Protein AF-A0A382S249-F1 (afdb_monomer)

Radius of gyration: 12.65 Å; Cα contacts (8 Å, |Δi|>4): 158; chains: 1; bounding box: 30×23×33 Å

Solvent-accessible surface area (backbone atoms only — not comparable to full-atom values): 5001 Å² total; per-residue (Å²): 88,60,54,53,61,48,36,77,55,25,33,52,56,48,82,81,20,40,36,50,74,44,94,43,48,29,36,41,41,40,23,73,89,81,71,43,74,50,75,46,86,48,62,36,33,61,97,40,68,65,59,34,60,42,60,48,57,43,50,43,17,50,54,44,33,48,52,40,46,74,74,71,50,77,70,63,32,87,69,38,38,79,72,57,89,38,74,71,133

Structure (mmCIF, N/CA/C/O backbone):
data_AF-A0A382S249-F1
#
_entry.id   AF-A0A382S249-F1
#
loop_
_atom_site.group_PDB
_atom_site.id
_atom_site.type_symbol
_atom_site.label_atom_id
_atom_site.label_alt_id
_atom_site.label_comp_id
_atom_site.label_asym_id
_atom_site.label_entity_id
_atom_site.label_seq_id
_atom_site.pdbx_PDB_ins_code
_atom_site.Cartn_x
_atom_site.Cartn_y
_atom_site.Cartn_z
_atom_site.occupancy
_atom_site.B_iso_or_equiv
_atom_site.auth_seq_id
_atom_site.auth_comp_id
_atom_site.auth_asym_id
_atom_site.auth_atom_id
_atom_site.pdbx_PDB_model_num
ATOM 1 N N . ASP A 1 1 ? 7.148 -3.929 5.770 1.00 78.12 1 ASP A N 1
ATOM 2 C CA . ASP A 1 1 ? 6.773 -2.510 5.647 1.00 78.12 1 ASP A CA 1
ATOM 3 C C . ASP A 1 1 ? 5.679 -2.200 6.644 1.00 78.12 1 ASP A C 1
ATOM 5 O O . ASP A 1 1 ? 4.763 -3.000 6.802 1.00 78.12 1 ASP A O 1
ATOM 9 N N . SER A 1 2 ? 5.801 -1.056 7.303 1.00 84.38 2 SER A N 1
ATOM 10 C CA . SER A 1 2 ? 4.776 -0.476 8.173 1.00 84.38 2 SER A CA 1
ATOM 11 C C . SER A 1 2 ? 4.466 0.925 7.646 1.00 84.38 2 SER A C 1
ATOM 13 O O . SER A 1 2 ? 5.368 1.559 7.081 1.00 84.38 2 SER A O 1
ATOM 15 N N . PRO A 1 3 ? 3.220 1.403 7.763 1.00 85.19 3 PRO A N 1
ATOM 16 C CA . PRO A 1 3 ? 2.876 2.755 7.373 1.00 85.19 3 PRO A CA 1
ATOM 17 C C . PRO A 1 3 ? 3.564 3.719 8.345 1.00 85.19 3 PRO A C 1
ATOM 19 O O . PRO A 1 3 ? 3.447 3.587 9.558 1.00 85.19 3 PRO A O 1
ATOM 22 N N . LEU A 1 4 ? 4.351 4.648 7.805 1.00 85.81 4 LEU A N 1
ATOM 23 C CA . LEU A 1 4 ? 4.920 5.765 8.563 1.00 85.81 4 LEU A CA 1
ATOM 24 C C . LEU A 1 4 ? 4.336 7.058 7.988 1.00 85.81 4 LEU A C 1
ATOM 26 O O . LEU A 1 4 ? 3.144 7.127 7.750 1.00 85.81 4 LEU A O 1
ATOM 30 N N . VAL A 1 5 ? 5.152 8.071 7.693 1.00 87.81 5 VAL A N 1
ATOM 31 C CA . VAL A 1 5 ? 4.685 9.292 7.002 1.00 87.81 5 VAL A CA 1
ATOM 32 C C . VAL A 1 5 ? 4.247 8.999 5.556 1.00 87.81 5 VAL A C 1
ATOM 34 O O . VAL A 1 5 ? 3.401 9.685 4.986 1.00 87.81 5 VAL A O 1
ATOM 37 N N . GLU A 1 6 ? 4.836 7.972 4.947 1.00 89.31 6 GLU A N 1
ATOM 38 C CA . GLU A 1 6 ? 4.579 7.525 3.581 1.00 89.31 6 GLU A CA 1
ATOM 39 C C . GLU A 1 6 ? 4.412 6.002 3.564 1.00 89.31 6 GLU A C 1
ATOM 41 O O . GLU A 1 6 ? 5.164 5.287 4.231 1.00 89.31 6 GLU A O 1
ATOM 46 N N . ALA A 1 7 ? 3.480 5.494 2.753 1.00 93.00 7 ALA A N 1
ATOM 47 C CA . ALA A 1 7 ? 3.264 4.061 2.581 1.00 93.00 7 ALA A CA 1
ATOM 48 C C . ALA A 1 7 ? 2.988 3.695 1.117 1.00 93.00 7 ALA A C 1
ATOM 50 O O . ALA A 1 7 ? 2.317 4.406 0.370 1.00 93.00 7 ALA A O 1
ATOM 51 N N . SER A 1 8 ? 3.506 2.543 0.687 1.00 93.81 8 SER A N 1
ATOM 52 C CA . SER A 1 8 ? 3.368 2.081 -0.699 1.00 93.81 8 SER A CA 1
ATOM 53 C C . SER A 1 8 ? 1.939 1.656 -1.071 1.00 93.81 8 SER A C 1
ATOM 55 O O . SER A 1 8 ? 1.650 1.571 -2.268 1.00 93.81 8 SER A O 1
ATOM 57 N N . GLY A 1 9 ? 1.088 1.411 -0.067 1.00 94.81 9 GLY A N 1
ATOM 58 C CA . GLY A 1 9 ? -0.336 1.075 -0.174 1.00 94.81 9 GLY A CA 1
ATOM 59 C C . GLY A 1 9 ? -1.273 2.288 -0.145 1.00 94.81 9 GLY A C 1
ATOM 60 O O . GLY A 1 9 ? -2.480 2.117 -0.071 1.00 94.81 9 GLY A O 1
ATOM 61 N N . GLY A 1 10 ? -0.747 3.513 -0.231 1.00 95.31 10 GLY A N 1
ATOM 62 C CA . GLY A 1 10 ? -1.572 4.722 -0.280 1.00 95.31 10 GLY A CA 1
ATOM 63 C C . GLY A 1 10 ? -1.909 5.285 1.099 1.00 95.31 10 GLY A C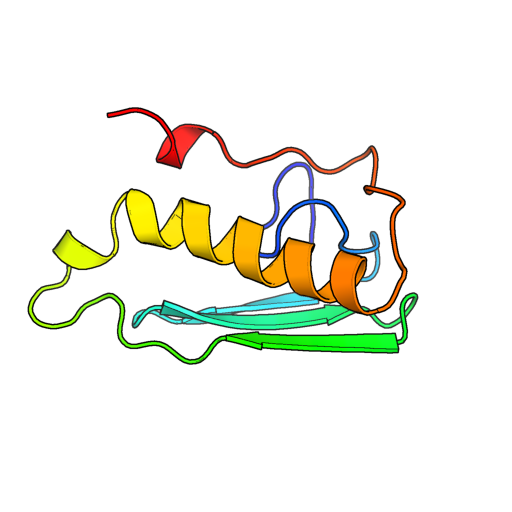 1
ATOM 64 O O . GLY A 1 10 ? -1.161 5.085 2.053 1.00 95.31 10 GLY A O 1
ATOM 65 N N . VAL A 1 11 ? -3.001 6.049 1.173 1.00 97.06 11 VAL A N 1
ATOM 66 C CA . VAL A 1 11 ? -3.304 6.955 2.302 1.00 97.06 11 VAL A CA 1
ATOM 67 C C . VAL A 1 11 ? -4.482 6.509 3.171 1.00 97.06 11 VAL A C 1
ATOM 69 O O . VAL A 1 11 ? -4.885 7.241 4.063 1.00 97.06 11 VAL A O 1
ATOM 72 N N . PHE A 1 12 ? -5.043 5.326 2.925 1.00 97.50 12 PHE A N 1
ATOM 73 C CA . PHE A 1 12 ? -6.191 4.793 3.676 1.00 97.50 12 PHE A CA 1
ATOM 74 C C . PHE A 1 12 ? -5.813 3.707 4.693 1.00 97.50 12 PHE A C 1
ATOM 76 O O . PHE A 1 12 ? -6.649 3.306 5.495 1.00 97.50 12 PHE A O 1
ATOM 83 N N . LEU A 1 13 ? -4.557 3.245 4.676 1.00 97.50 13 LEU A N 1
ATOM 84 C CA . LEU A 1 13 ? -4.047 2.276 5.645 1.00 97.50 13 LEU A CA 1
ATOM 85 C C . LEU A 1 13 ? -4.200 2.823 7.070 1.00 97.50 13 LEU A C 1
ATOM 87 O O . LEU A 1 13 ? -3.818 3.966 7.340 1.00 97.50 13 LEU A O 1
ATOM 91 N N . SER A 1 14 ? -4.693 1.994 7.986 1.00 97.12 14 SER A N 1
ATOM 92 C CA . SER A 1 14 ? -4.611 2.272 9.424 1.00 97.12 14 SER A CA 1
ATOM 93 C C . SER A 1 14 ? -3.162 2.273 9.923 1.00 97.12 14 SER A C 1
ATOM 95 O O . SER A 1 14 ? -2.278 1.674 9.304 1.00 97.12 14 SER A O 1
ATOM 97 N N . ASP A 1 15 ? -2.915 2.886 11.082 1.00 96.44 15 ASP A N 1
ATOM 98 C CA . ASP A 1 15 ? -1.582 2.913 11.702 1.00 96.44 15 ASP A CA 1
ATOM 99 C C . ASP A 1 15 ? -1.097 1.506 12.118 1.00 96.44 15 ASP A C 1
ATOM 101 O O . ASP A 1 15 ? 0.107 1.259 12.203 1.00 96.44 15 ASP A O 1
ATOM 105 N N . SER A 1 16 ? -2.020 0.557 12.322 1.00 96.75 16 SER A N 1
ATOM 106 C CA . SER A 1 16 ? -1.712 -0.850 12.620 1.00 96.75 16 SER A CA 1
ATOM 107 C C . SER A 1 16 ? -1.497 -1.725 11.380 1.00 96.75 16 SER A C 1
ATOM 109 O O . SER A 1 16 ? -1.242 -2.928 11.507 1.00 96.75 16 SER A O 1
ATOM 111 N N . SER A 1 17 ? -1.578 -1.149 10.179 1.00 97.81 17 SER A N 1
ATOM 112 C CA . SER A 1 17 ? -1.373 -1.897 8.942 1.00 97.81 17 SER A CA 1
ATOM 113 C C . SER A 1 17 ? 0.071 -2.374 8.787 1.00 97.81 17 SER A C 1
ATOM 115 O O . SER A 1 17 ? 1.026 -1.786 9.294 1.00 97.81 17 SER A O 1
ATOM 117 N N . PHE A 1 18 ? 0.262 -3.440 8.020 1.00 97.88 18 PHE A N 1
ATOM 118 C CA . PHE A 1 18 ? 1.588 -3.936 7.664 1.00 97.88 18 PHE A CA 1
ATOM 119 C C . PHE A 1 18 ? 1.559 -4.615 6.301 1.00 97.88 18 PHE A C 1
ATOM 121 O O . PHE A 1 18 ? 0.528 -5.093 5.830 1.00 97.88 18 PHE A O 1
ATOM 128 N N . GLY A 1 19 ? 2.704 -4.645 5.634 1.00 96.81 19 GLY A N 1
ATOM 129 C CA . GLY A 1 19 ? 2.764 -5.135 4.268 1.00 96.81 19 GLY A CA 1
ATOM 130 C C . GLY A 1 19 ? 4.169 -5.367 3.753 1.00 96.81 19 GLY A C 1
ATOM 131 O O . GLY A 1 19 ? 5.164 -5.250 4.472 1.00 96.81 19 GLY A O 1
ATOM 132 N N . HIS A 1 20 ? 4.254 -5.705 2.475 1.00 96.69 20 HIS A N 1
ATOM 133 C CA . HIS A 1 20 ? 5.518 -5.846 1.768 1.00 96.69 20 HIS A CA 1
ATOM 134 C C . HIS A 1 20 ? 5.332 -5.601 0.272 1.00 96.69 20 HIS A C 1
ATOM 136 O O . HIS A 1 20 ? 4.251 -5.807 -0.290 1.00 96.69 20 HIS A O 1
ATOM 142 N N . THR A 1 21 ? 6.408 -5.189 -0.394 1.00 96.56 21 THR A N 1
ATOM 143 C CA . THR A 1 21 ? 6.437 -5.014 -1.848 1.00 96.56 21 THR A CA 1
ATOM 144 C C . THR A 1 21 ? 7.461 -5.941 -2.484 1.00 96.56 21 THR A C 1
ATOM 146 O O . THR A 1 21 ? 8.529 -6.179 -1.934 1.00 96.56 21 THR A O 1
ATOM 149 N N . GLY A 1 22 ? 7.143 -6.458 -3.667 1.00 95.81 22 GLY A N 1
ATOM 150 C CA . GLY A 1 22 ? 8.025 -7.328 -4.429 1.00 95.81 22 GLY A CA 1
ATOM 151 C C . GLY A 1 22 ? 8.766 -6.611 -5.551 1.00 95.81 22 GLY A C 1
ATOM 152 O O . GLY A 1 22 ? 8.347 -5.578 -6.101 1.00 95.81 22 GLY A O 1
ATOM 153 N N . PHE A 1 23 ? 9.885 -7.216 -5.946 1.00 94.75 23 PHE A N 1
ATOM 154 C CA . PHE A 1 23 ? 10.737 -6.717 -7.020 1.00 94.75 23 PHE A CA 1
ATOM 155 C C . PHE A 1 23 ? 9.980 -6.539 -8.344 1.00 94.75 23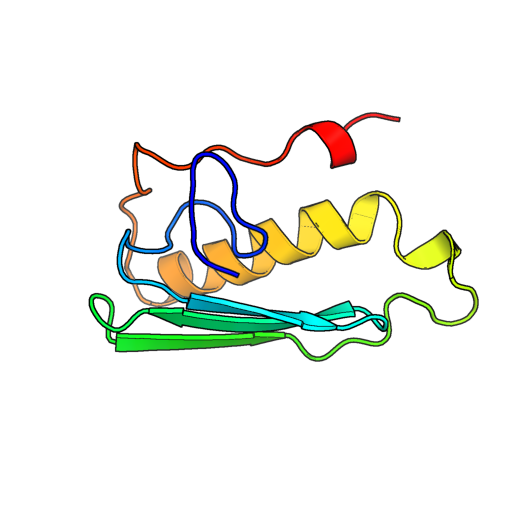 PHE A C 1
ATOM 157 O O . PHE A 1 23 ? 10.115 -5.497 -8.985 1.00 94.75 23 PHE A O 1
ATOM 164 N N . THR A 1 24 ? 9.120 -7.485 -8.715 1.00 96.31 24 THR A N 1
ATOM 165 C CA . THR A 1 24 ? 8.370 -7.456 -9.981 1.00 96.31 24 THR A CA 1
ATOM 166 C C . THR A 1 24 ? 7.177 -6.502 -9.975 1.00 96.31 24 THR A C 1
ATOM 168 O O . THR A 1 24 ? 6.549 -6.332 -11.008 1.00 96.31 24 THR A O 1
ATOM 171 N N . GLY A 1 25 ? 6.875 -5.834 -8.857 1.00 96.31 25 GLY A N 1
ATOM 172 C CA . GLY A 1 25 ? 5.662 -5.021 -8.728 1.00 96.31 25 GLY A CA 1
ATOM 173 C C . GLY A 1 25 ? 4.503 -5.747 -8.039 1.00 96.31 25 GLY A C 1
ATOM 174 O O . GLY A 1 25 ? 3.363 -5.291 -8.076 1.00 96.31 25 GLY A O 1
ATOM 175 N N . THR A 1 26 ? 4.765 -6.846 -7.342 1.00 97.81 26 THR A N 1
ATOM 176 C CA . THR A 1 26 ? 3.779 -7.359 -6.391 1.00 97.81 26 THR A CA 1
ATOM 177 C C . THR A 1 26 ? 3.716 -6.467 -5.146 1.00 97.81 26 THR A C 1
ATOM 179 O O . THR A 1 26 ? 4.682 -5.780 -4.798 1.00 97.81 26 THR A O 1
ATOM 182 N N . SER A 1 27 ? 2.573 -6.443 -4.469 1.00 98.00 27 SER A N 1
ATOM 183 C CA . SER A 1 27 ? 2.440 -5.838 -3.141 1.00 98.00 27 SER A CA 1
ATOM 184 C C . SER A 1 27 ? 1.300 -6.477 -2.363 1.00 98.00 27 SER A C 1
ATOM 186 O O . SER A 1 27 ? 0.301 -6.881 -2.955 1.00 98.00 27 SER A O 1
ATOM 188 N N . LEU A 1 28 ? 1.470 -6.544 -1.049 1.00 98.00 28 LEU A N 1
ATOM 189 C CA . LEU A 1 28 ? 0.492 -7.025 -0.081 1.00 98.00 28 LEU A CA 1
ATOM 190 C C . LEU A 1 28 ? 0.434 -6.007 1.055 1.00 98.00 28 LEU A C 1
ATOM 192 O O . LEU A 1 28 ? 1.481 -5.658 1.602 1.00 98.00 28 LEU A O 1
ATOM 196 N N . TRP A 1 29 ? -0.771 -5.582 1.408 1.00 98.31 29 TRP A N 1
ATOM 197 C CA . TRP A 1 29 ? -1.055 -4.802 2.606 1.00 98.31 29 TRP A CA 1
ATOM 198 C C . TRP A 1 29 ? -2.189 -5.465 3.382 1.00 98.31 29 TRP A C 1
ATOM 200 O O . TRP A 1 29 ? -3.180 -5.897 2.793 1.00 98.31 29 TRP A O 1
ATOM 210 N N . ILE A 1 30 ? -2.007 -5.576 4.693 1.00 98.56 30 ILE A N 1
ATOM 211 C CA . ILE A 1 30 ? -2.960 -6.133 5.648 1.00 98.56 30 ILE A CA 1
ATOM 212 C C . ILE A 1 30 ? -3.306 -5.015 6.621 1.00 98.56 30 ILE A C 1
ATOM 214 O O . ILE A 1 30 ? -2.413 -4.448 7.251 1.00 98.56 30 ILE A O 1
ATOM 218 N N . ASP A 1 31 ? -4.595 -4.728 6.734 1.00 98.25 31 ASP A N 1
ATOM 219 C CA . ASP A 1 31 ? -5.143 -3.701 7.603 1.00 98.25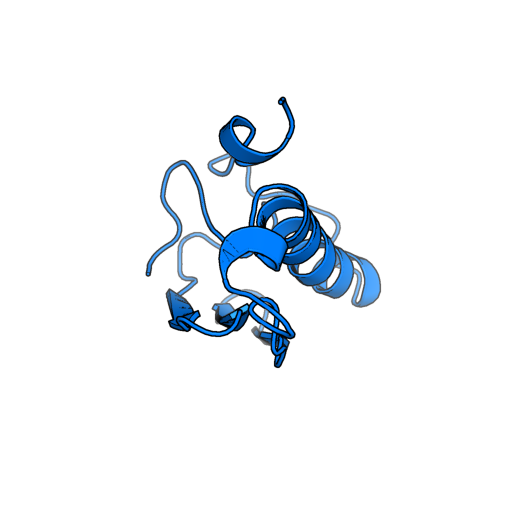 31 ASP A CA 1
ATOM 220 C C . ASP A 1 31 ? -6.141 -4.345 8.574 1.00 98.25 31 ASP A C 1
ATOM 222 O O . ASP A 1 31 ? -7.290 -4.623 8.203 1.00 98.25 31 ASP A O 1
ATOM 226 N N . PRO A 1 32 ? -5.702 -4.665 9.803 1.00 98.12 32 PRO A N 1
ATOM 227 C CA . PRO A 1 32 ? -6.532 -5.384 10.761 1.00 98.12 32 PRO A CA 1
ATOM 228 C C . PRO A 1 32 ? -7.691 -4.534 11.300 1.00 98.12 32 PRO A C 1
ATOM 230 O O . PRO A 1 32 ? -8.740 -5.094 11.619 1.00 98.12 32 PRO A O 1
ATOM 233 N N . GLU A 1 33 ? -7.541 -3.208 11.367 1.00 97.19 33 GLU A N 1
ATOM 234 C CA . GLU A 1 33 ? -8.601 -2.295 11.817 1.00 97.19 33 GLU A CA 1
ATOM 235 C C . GLU A 1 33 ? -9.749 -2.249 10.812 1.00 97.19 33 GLU A C 1
ATOM 237 O O . GLU A 1 33 ? -10.912 -2.443 11.175 1.00 97.19 33 GLU A O 1
ATOM 242 N N . HIS A 1 34 ? -9.416 -2.078 9.534 1.00 97.06 34 HIS A N 1
ATOM 243 C CA . HIS A 1 34 ? -10.406 -2.056 8.463 1.00 97.06 34 HIS A CA 1
ATOM 244 C C . HIS A 1 34 ? -10.855 -3.457 8.017 1.00 97.06 34 HIS A C 1
ATOM 246 O O . HIS A 1 34 ? -11.801 -3.574 7.241 1.00 97.06 34 HIS A O 1
ATOM 252 N N . LYS A 1 35 ? -10.219 -4.526 8.522 1.00 97.31 35 LYS A N 1
ATOM 253 C CA . LYS A 1 35 ? -10.452 -5.934 8.141 1.00 97.31 35 LYS A CA 1
ATOM 254 C C . LYS A 1 35 ? -10.286 -6.174 6.640 1.00 97.31 35 LYS A C 1
ATOM 256 O O . LYS A 1 35 ? -11.041 -6.933 6.030 1.00 97.31 35 LYS A O 1
ATOM 261 N N . ILE A 1 36 ? -9.284 -5.529 6.049 1.00 97.06 36 ILE A N 1
ATOM 262 C CA . ILE A 1 36 ? -9.007 -5.595 4.616 1.00 97.06 36 ILE A CA 1
ATOM 263 C C . ILE A 1 36 ? -7.617 -6.165 4.384 1.00 97.06 36 ILE A C 1
ATOM 265 O O . ILE A 1 36 ? -6.654 -5.859 5.085 1.00 97.06 36 ILE A O 1
ATOM 269 N N . ILE A 1 37 ? -7.519 -6.986 3.345 1.00 98.12 37 ILE A N 1
ATOM 270 C CA . ILE A 1 37 ? -6.250 -7.393 2.761 1.00 98.12 37 ILE A CA 1
ATOM 271 C C . ILE A 1 37 ? -6.280 -6.972 1.297 1.00 98.12 37 ILE A C 1
ATOM 273 O O . ILE A 1 37 ? -7.158 -7.401 0.547 1.00 98.12 37 ILE A O 1
ATOM 277 N N . VAL A 1 38 ? -5.312 -6.157 0.884 1.00 98.31 38 VAL A N 1
ATOM 278 C CA . VAL A 1 38 ? -5.150 -5.761 -0.516 1.00 98.31 38 VAL A CA 1
ATOM 279 C C . VAL A 1 38 ? -3.903 -6.419 -1.086 1.00 98.31 38 VAL A C 1
ATOM 281 O O . VAL A 1 38 ? -2.783 -6.189 -0.624 1.00 98.31 38 VAL A O 1
ATOM 284 N N . ILE A 1 39 ? -4.098 -7.233 -2.122 1.00 98.31 39 ILE A N 1
ATOM 285 C CA . ILE A 1 39 ? -3.027 -7.908 -2.856 1.00 98.31 39 ILE A CA 1
ATOM 286 C C . ILE A 1 39 ? -3.049 -7.406 -4.292 1.00 98.31 39 ILE A C 1
ATOM 288 O O . ILE A 1 39 ? -4.039 -7.560 -5.001 1.00 98.31 39 ILE A O 1
ATOM 292 N N . LEU A 1 40 ? -1.929 -6.848 -4.739 1.00 98.12 40 LEU A N 1
ATOM 293 C CA . LEU A 1 40 ? -1.718 -6.475 -6.130 1.00 98.12 40 LEU A CA 1
ATOM 294 C C . LEU A 1 40 ? -0.613 -7.355 -6.707 1.00 98.12 40 LEU A C 1
ATOM 296 O O . LEU A 1 40 ? 0.544 -7.259 -6.292 1.00 98.12 40 LEU A O 1
ATOM 300 N N . LEU A 1 41 ? -0.971 -8.202 -7.670 1.00 98.06 41 LEU A N 1
ATOM 301 C CA . LEU A 1 41 ? -0.047 -9.088 -8.372 1.00 98.06 41 LEU A CA 1
ATOM 302 C C . LEU A 1 41 ? 0.208 -8.542 -9.775 1.00 98.06 41 LEU A C 1
ATOM 304 O O . LEU A 1 41 ? -0.670 -8.587 -10.631 1.00 98.06 41 LEU A O 1
ATOM 308 N N . THR A 1 42 ? 1.407 -8.015 -10.020 1.00 97.00 42 THR A N 1
ATOM 309 C CA . THR A 1 42 ? 1.795 -7.527 -11.347 1.00 97.00 42 THR A CA 1
ATOM 310 C C . THR A 1 42 ? 3.211 -7.952 -11.710 1.00 97.00 42 THR A C 1
ATOM 312 O O . THR A 1 42 ? 4.014 -8.340 -10.857 1.00 97.00 42 THR A O 1
ATOM 315 N N . ASN A 1 43 ? 3.512 -7.836 -13.003 1.00 97.25 43 ASN A N 1
ATOM 316 C CA . ASN A 1 43 ? 4.863 -7.874 -13.539 1.00 97.25 43 ASN A CA 1
ATOM 317 C C . ASN A 1 43 ? 5.212 -6.515 -14.168 1.00 97.25 43 ASN A C 1
ATOM 319 O O . ASN A 1 43 ? 5.313 -6.365 -15.381 1.00 97.25 43 ASN A O 1
ATOM 323 N N . ALA A 1 44 ? 5.376 -5.503 -13.321 1.00 96.81 44 ALA A N 1
ATOM 324 C CA . ALA A 1 44 ? 5.716 -4.134 -13.703 1.00 96.81 44 ALA A CA 1
ATOM 325 C C . ALA A 1 44 ? 7.132 -3.978 -14.287 1.00 96.81 44 ALA A C 1
ATOM 327 O O . ALA A 1 44 ? 7.494 -2.890 -14.721 1.00 96.81 44 ALA A O 1
ATOM 328 N N . VAL A 1 45 ? 7.946 -5.037 -14.273 1.00 96.94 45 VAL A N 1
ATOM 329 C CA . VAL A 1 45 ? 9.278 -5.064 -14.897 1.00 96.94 45 VAL A CA 1
ATOM 330 C C . VAL A 1 45 ? 9.261 -5.714 -16.282 1.00 96.94 45 VAL A C 1
ATOM 332 O O . VAL A 1 45 ? 10.323 -5.940 -16.854 1.00 96.94 45 VAL A O 1
ATOM 335 N N . HIS A 1 46 ? 8.084 -6.044 -16.822 1.00 95.38 46 HIS A N 1
ATOM 336 C CA . HIS A 1 46 ? 7.952 -6.562 -18.178 1.00 95.38 46 HIS A CA 1
ATOM 337 C C . HIS A 1 46 ? 7.678 -5.431 -19.187 1.00 95.38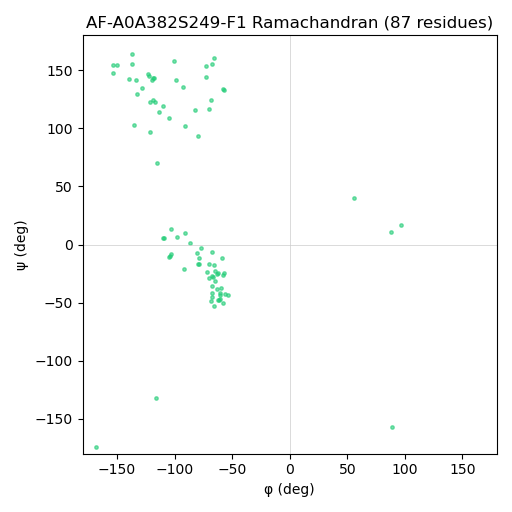 46 HIS A C 1
ATOM 339 O O . HIS A 1 46 ? 6.823 -4.586 -18.920 1.00 95.38 46 HIS A O 1
ATOM 345 N N . PRO A 1 47 ? 8.346 -5.420 -20.358 1.00 95.38 47 PRO A N 1
ATOM 346 C CA . PRO A 1 47 ? 9.429 -6.323 -20.768 1.00 95.38 47 PRO A CA 1
ATOM 347 C C . PRO A 1 47 ? 10.798 -5.960 -20.173 1.00 95.38 47 PRO A C 1
ATOM 349 O O . PRO A 1 47 ? 11.734 -6.748 -20.272 1.00 95.38 47 PRO A O 1
ATOM 352 N N . ASN A 1 48 ? 10.935 -4.781 -19.565 1.00 94.50 48 ASN A N 1
ATOM 353 C CA . ASN A 1 48 ? 12.182 -4.317 -18.970 1.00 94.50 48 ASN A CA 1
ATOM 354 C C . ASN A 1 48 ? 11.950 -3.655 -17.599 1.00 94.50 48 ASN A C 1
ATOM 356 O O . ASN A 1 48 ? 10.879 -3.123 -17.304 1.00 94.50 48 ASN A O 1
ATOM 360 N N . ARG A 1 49 ? 12.986 -3.649 -16.748 1.00 92.81 49 ARG A N 1
ATOM 361 C CA . ARG A 1 49 ? 12.917 -3.090 -15.383 1.00 92.81 49 ARG A CA 1
ATOM 362 C C . ARG A 1 49 ? 12.516 -1.610 -15.354 1.00 92.81 49 ARG A C 1
ATOM 364 O O . ARG A 1 49 ? 11.959 -1.160 -14.354 1.00 92.81 49 ARG A O 1
ATOM 371 N N . GLN A 1 50 ? 12.795 -0.868 -16.426 1.00 92.62 50 GLN A N 1
ATOM 372 C CA . GLN A 1 50 ? 12.500 0.562 -16.527 1.00 92.62 50 GLN A CA 1
ATOM 373 C C . GLN A 1 50 ? 10.989 0.833 -16.563 1.00 92.62 50 GLN A C 1
ATOM 375 O O . GLN A 1 50 ? 10.566 1.854 -16.032 1.00 92.62 50 GLN A O 1
ATOM 380 N N . MET A 1 51 ? 10.167 -0.114 -17.040 1.00 92.81 51 MET A N 1
ATOM 381 C CA . MET A 1 51 ? 8.698 0.006 -17.043 1.00 92.81 51 MET A CA 1
ATOM 382 C C . MET A 1 51 ? 8.088 0.251 -15.656 1.00 92.81 51 MET A C 1
ATOM 384 O O . MET A 1 51 ? 7.003 0.824 -15.539 1.00 92.81 51 MET A O 1
ATOM 388 N N . LYS A 1 52 ? 8.786 -0.154 -14.590 1.00 92.31 52 LYS A N 1
ATOM 389 C CA . LYS A 1 52 ? 8.302 -0.020 -13.213 1.00 92.31 52 LYS A CA 1
ATOM 390 C C . LYS A 1 52 ? 8.316 1.430 -12.715 1.00 92.31 52 LYS A C 1
ATOM 392 O O . LYS A 1 52 ? 7.590 1.756 -11.780 1.00 92.31 52 LYS A O 1
ATOM 397 N N . SER A 1 53 ? 9.143 2.302 -13.287 1.00 90.44 53 SER A N 1
ATOM 398 C CA . SER A 1 53 ? 9.313 3.672 -12.800 1.00 90.44 53 SER A CA 1
ATOM 399 C C . SER A 1 53 ? 8.910 4.697 -13.862 1.00 90.44 53 SER A C 1
ATOM 401 O O . SER A 1 53 ? 9.204 4.488 -15.033 1.00 90.44 53 SER A O 1
ATOM 403 N N . PRO A 1 54 ? 8.291 5.828 -13.485 1.00 89.75 54 PRO A N 1
ATOM 404 C CA . PRO A 1 54 ? 7.767 6.156 -12.155 1.00 89.75 54 PRO A CA 1
ATOM 405 C C . PRO A 1 54 ? 6.281 5.758 -11.996 1.00 89.75 54 PRO A C 1
ATOM 407 O O . PRO A 1 54 ? 5.808 5.511 -10.886 1.00 89.75 54 PRO A O 1
ATOM 410 N N . LYS A 1 55 ? 5.571 5.593 -13.124 1.00 90.12 55 LYS A N 1
ATOM 411 C CA . LYS A 1 55 ? 4.110 5.421 -13.213 1.00 90.12 55 LYS A CA 1
ATOM 412 C C . LYS A 1 55 ? 3.565 4.286 -12.352 1.00 90.12 55 LYS A C 1
ATOM 414 O O . LYS A 1 55 ? 2.538 4.450 -11.703 1.00 90.12 55 LYS A O 1
ATOM 419 N N . TYR A 1 56 ? 4.220 3.127 -12.326 1.00 94.62 56 TYR A N 1
ATOM 420 C CA . TYR A 1 56 ? 3.692 1.994 -11.564 1.00 94.62 56 TYR A CA 1
ATOM 421 C C . TYR A 1 56 ? 3.669 2.275 -10.048 1.00 94.62 56 TYR A C 1
ATOM 423 O O . TYR A 1 56 ? 2.762 1.814 -9.357 1.00 94.62 56 TYR A O 1
ATOM 431 N N . PHE A 1 57 ? 4.601 3.072 -9.516 1.00 93.50 57 PHE A N 1
ATOM 432 C CA . PHE A 1 57 ? 4.584 3.438 -8.097 1.00 93.50 57 PHE A CA 1
ATOM 433 C C . PHE A 1 57 ? 3.407 4.340 -7.731 1.00 93.50 57 PHE A C 1
ATOM 435 O O . PHE A 1 57 ? 2.862 4.202 -6.634 1.00 93.50 57 PHE A O 1
ATOM 442 N N . GLU A 1 58 ? 3.012 5.234 -8.635 1.00 93.12 58 GLU A N 1
ATOM 443 C CA . GLU A 1 58 ? 1.800 6.038 -8.502 1.00 93.12 58 GLU A CA 1
ATOM 444 C C . GLU A 1 58 ? 0.553 5.147 -8.567 1.00 93.12 58 GLU A C 1
ATOM 446 O O . GLU A 1 58 ? -0.268 5.152 -7.648 1.00 93.12 58 GLU A O 1
ATOM 451 N N . TRP A 1 59 ? 0.445 4.321 -9.612 1.00 94.88 59 TRP A N 1
ATOM 452 C CA . TRP A 1 59 ? -0.700 3.433 -9.807 1.00 94.88 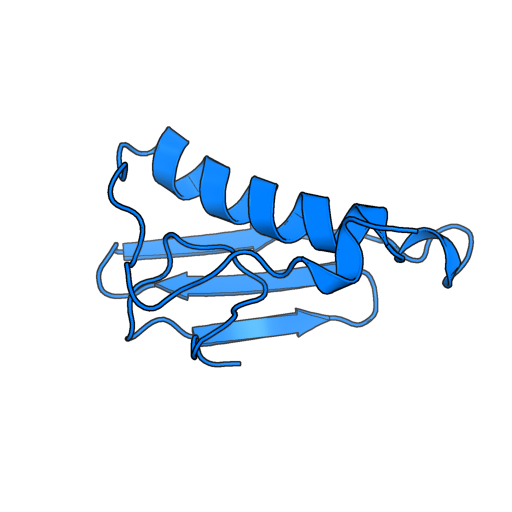59 TRP A CA 1
ATOM 453 C C . TRP A 1 59 ? -0.890 2.452 -8.658 1.00 94.88 59 TRP A C 1
ATOM 455 O O . TRP A 1 59 ? -2.024 2.221 -8.257 1.00 94.88 59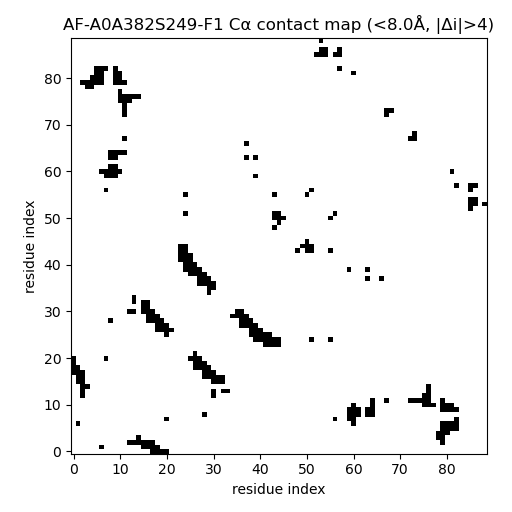 TRP A O 1
ATOM 465 N N . ARG A 1 60 ? 0.186 1.917 -8.072 1.00 96.50 60 ARG A N 1
ATOM 466 C CA . ARG A 1 60 ? 0.079 1.043 -6.898 1.00 96.50 60 ARG A CA 1
ATOM 467 C C . ARG A 1 60 ? -0.636 1.743 -5.739 1.00 96.50 60 ARG A C 1
ATOM 469 O O . ARG A 1 60 ? -1.579 1.179 -5.201 1.00 96.50 60 ARG A O 1
ATOM 476 N N . GLN A 1 61 ? -0.229 2.960 -5.376 1.00 95.62 61 GLN A N 1
ATOM 477 C CA . GLN A 1 61 ? -0.851 3.693 -4.262 1.00 95.62 61 GLN A CA 1
ATOM 478 C C . GLN A 1 61 ? -2.327 4.000 -4.548 1.00 95.62 61 GLN A C 1
ATOM 480 O O . GLN A 1 61 ? -3.165 3.894 -3.652 1.00 95.62 61 GLN A O 1
ATOM 485 N N . ARG A 1 62 ? -2.645 4.343 -5.805 1.00 96.12 62 ARG A N 1
ATOM 486 C CA . ARG A 1 62 ? -4.018 4.612 -6.257 1.00 96.12 62 ARG A CA 1
ATOM 487 C C . ARG A 1 62 ? -4.891 3.361 -6.239 1.00 96.12 62 ARG A C 1
ATOM 489 O O . ARG A 1 62 ? -6.006 3.432 -5.752 1.00 96.12 62 ARG A O 1
ATOM 496 N N . ILE A 1 63 ? -4.388 2.227 -6.730 1.00 97.31 63 ILE A N 1
ATOM 497 C CA . ILE A 1 63 ? -5.124 0.954 -6.734 1.00 97.31 63 ILE A CA 1
ATOM 498 C C . ILE A 1 63 ? -5.422 0.513 -5.305 1.00 97.31 63 ILE A C 1
ATOM 500 O O . ILE A 1 63 ? -6.561 0.177 -5.010 1.00 97.31 63 ILE A O 1
ATOM 504 N N . HIS A 1 64 ? -4.424 0.546 -4.415 1.00 97.88 64 HIS A N 1
ATOM 505 C CA . HIS A 1 64 ? -4.651 0.195 -3.013 1.00 97.88 64 HIS A CA 1
ATOM 506 C C . HIS A 1 64 ? -5.679 1.128 -2.363 1.00 97.88 64 HIS A C 1
ATOM 508 O O . HIS A 1 64 ? -6.634 0.632 -1.782 1.00 97.88 64 HIS A O 1
ATOM 514 N N . SER A 1 65 ? -5.558 2.448 -2.547 1.00 97.31 65 SER A N 1
ATOM 515 C CA . SER A 1 65 ? -6.531 3.424 -2.019 1.00 97.31 65 SER A CA 1
ATOM 516 C C . SER A 1 65 ? -7.943 3.212 -2.581 1.00 97.31 65 SER A C 1
ATOM 518 O O . SER A 1 65 ? -8.911 3.207 -1.829 1.00 97.31 65 SER A O 1
ATOM 520 N N . GLY A 1 66 ? -8.057 2.938 -3.882 1.00 98.00 66 GLY A N 1
ATOM 521 C CA . GLY A 1 66 ? -9.341 2.706 -4.539 1.00 98.00 66 GLY A CA 1
ATOM 522 C C . GLY A 1 66 ? -10.082 1.472 -4.021 1.00 98.00 66 GLY A C 1
ATOM 523 O O . GLY A 1 66 ? -11.306 1.443 -4.081 1.00 98.00 66 GLY A O 1
ATOM 524 N N . VAL A 1 67 ? -9.382 0.470 -3.471 1.00 98.00 67 VAL A N 1
ATOM 525 C CA . VAL A 1 67 ? -10.035 -0.679 -2.819 1.00 98.00 67 VAL A CA 1
ATOM 526 C C . VAL A 1 67 ? -10.758 -0.253 -1.542 1.00 98.00 67 VAL A C 1
ATOM 528 O O . VAL A 1 67 ? -11.886 -0.690 -1.335 1.00 98.00 67 VAL A O 1
ATOM 531 N N . TYR A 1 68 ? -10.157 0.617 -0.724 1.00 98.12 68 TYR A N 1
ATOM 532 C CA . TYR A 1 68 ? -10.803 1.160 0.479 1.00 98.12 68 TYR A CA 1
ATOM 533 C C . TYR A 1 68 ? -12.060 1.943 0.116 1.00 98.12 68 TYR A C 1
ATOM 535 O O . TYR A 1 68 ? -13.134 1.691 0.663 1.00 98.12 68 TYR A O 1
ATOM 543 N N . GLU A 1 69 ? -11.940 2.828 -0.872 1.00 97.56 69 GLU A N 1
ATOM 544 C CA . GLU A 1 69 ? -13.066 3.621 -1.357 1.00 97.56 69 GLU A CA 1
ATOM 545 C C . GLU A 1 69 ? -14.183 2.724 -1.913 1.00 97.56 69 GLU A C 1
ATOM 547 O O . GLU A 1 69 ? -15.353 2.917 -1.582 1.00 97.56 69 GLU A O 1
ATOM 552 N N . ALA A 1 70 ? -13.832 1.692 -2.690 1.00 97.81 70 ALA A N 1
ATOM 553 C CA . ALA A 1 70 ? -14.789 0.755 -3.283 1.00 97.81 70 ALA A CA 1
ATOM 554 C C . ALA A 1 70 ? -15.597 -0.045 -2.248 1.00 97.81 70 ALA A C 1
ATOM 556 O O . ALA A 1 70 ? -16.705 -0.485 -2.556 1.00 97.81 70 ALA A O 1
ATOM 557 N N . VAL A 1 71 ? -15.073 -0.224 -1.031 1.00 96.81 71 VAL A N 1
ATOM 558 C CA . VAL A 1 71 ? -15.774 -0.903 0.074 1.00 96.81 71 VAL A CA 1
ATOM 559 C C . VAL A 1 71 ? -16.342 0.067 1.116 1.00 96.81 71 VAL A C 1
ATOM 561 O O . VAL A 1 71 ? -16.775 -0.358 2.185 1.00 96.81 71 VAL A O 1
ATOM 564 N N . GLY A 1 72 ? -16.388 1.364 0.801 1.00 96.94 72 GLY A N 1
ATOM 565 C CA . GLY A 1 72 ? -17.049 2.384 1.618 1.00 96.94 72 GLY A CA 1
ATOM 566 C C . GLY A 1 72 ? -16.179 3.017 2.705 1.00 96.94 72 GLY A C 1
ATOM 567 O O . GLY A 1 72 ? -16.701 3.751 3.544 1.00 96.94 72 GLY A O 1
ATOM 568 N N . ILE A 1 73 ? -14.865 2.784 2.700 1.00 96.62 73 ILE A N 1
ATOM 569 C CA . ILE A 1 73 ? -13.932 3.464 3.603 1.00 96.62 73 ILE A CA 1
ATOM 570 C C . ILE A 1 73 ? -13.425 4.724 2.908 1.00 96.62 73 ILE A C 1
ATOM 572 O O . ILE A 1 73 ? -12.571 4.675 2.029 1.00 96.62 73 ILE A O 1
ATOM 576 N N . LEU A 1 74 ? -13.987 5.864 3.306 1.00 94.75 74 LEU A N 1
ATOM 577 C CA . LEU A 1 74 ? -13.744 7.162 2.665 1.00 94.75 74 LEU A CA 1
ATOM 578 C C . LEU A 1 74 ? -12.806 8.074 3.474 1.00 94.75 74 LEU A C 1
ATOM 580 O O . LEU A 1 74 ? -12.372 9.114 2.979 1.00 94.75 74 LEU A O 1
ATOM 584 N N . GLY A 1 75 ? -12.484 7.698 4.714 1.00 94.44 75 GLY A N 1
ATOM 585 C CA . GLY A 1 75 ? -11.571 8.448 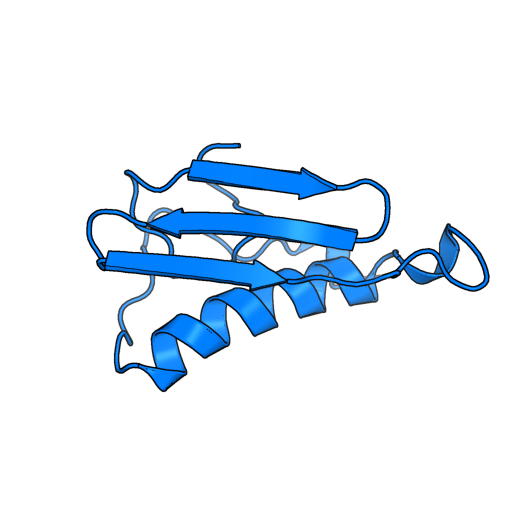5.573 1.00 94.44 75 GLY A CA 1
ATOM 586 C C . GLY A 1 75 ? -10.114 8.127 5.257 1.00 94.44 75 GLY A C 1
ATOM 587 O O . GLY A 1 75 ? -9.672 7.003 5.473 1.00 94.44 75 GLY A O 1
ATOM 588 N N . GLN A 1 76 ? -9.360 9.118 4.782 1.00 96.44 76 GLN A N 1
ATOM 589 C CA . GLN A 1 76 ? -7.905 9.002 4.676 1.00 96.44 76 GLN A CA 1
ATOM 590 C C . GLN A 1 76 ? -7.270 9.080 6.066 1.00 96.44 76 GLN A C 1
ATOM 592 O O . GLN A 1 76 ? -7.711 9.857 6.915 1.00 96.44 76 GLN A O 1
ATOM 597 N N . ASN A 1 77 ? -6.197 8.324 6.272 1.00 96.44 77 ASN A N 1
ATOM 598 C CA . ASN A 1 77 ? -5.365 8.442 7.455 1.00 96.44 77 ASN A CA 1
ATOM 599 C C . ASN A 1 77 ? -4.583 9.773 7.394 1.00 96.44 77 ASN A C 1
ATOM 601 O O . ASN A 1 77 ? -3.745 9.948 6.503 1.00 96.44 77 ASN A O 1
ATOM 605 N N . PRO A 1 78 ? -4.809 10.713 8.332 1.00 95.81 78 PRO A N 1
ATOM 606 C CA . PRO A 1 78 ? -4.170 12.029 8.319 1.00 95.81 78 PRO A CA 1
ATOM 607 C C . PRO A 1 78 ? -2.649 11.977 8.538 1.00 95.81 78 PRO A C 1
ATOM 609 O O . PRO A 1 78 ? -1.955 12.946 8.221 1.00 95.81 78 PRO A O 1
ATOM 612 N N . ASN A 1 79 ? -2.122 10.862 9.055 1.00 95.88 79 ASN A N 1
ATOM 613 C CA . ASN A 1 79 ? -0.686 10.651 9.241 1.00 95.88 79 ASN A CA 1
ATOM 614 C C . ASN A 1 79 ? 0.026 10.269 7.935 1.00 95.88 79 ASN A C 1
ATOM 616 O O . ASN A 1 79 ? 1.250 10.396 7.842 1.00 95.88 79 ASN A O 1
ATOM 620 N N . LEU A 1 80 ? -0.727 9.837 6.917 1.00 96.06 80 LEU A N 1
ATOM 621 C CA . LEU A 1 80 ? -0.187 9.375 5.647 1.00 96.06 80 LEU A CA 1
ATOM 622 C C . LEU A 1 80 ? -0.238 10.449 4.567 1.00 96.06 80 LEU A C 1
ATOM 624 O O . LEU A 1 80 ? -1.196 11.205 4.416 1.00 96.06 80 LEU A O 1
ATOM 628 N N . LYS A 1 81 ? 0.819 10.481 3.755 1.00 95.06 81 LYS A N 1
ATOM 629 C CA . LYS A 1 81 ? 0.926 11.353 2.585 1.00 95.06 81 LYS A CA 1
ATOM 630 C C . LYS A 1 81 ? 1.155 10.532 1.326 1.00 95.06 81 LYS A C 1
ATOM 632 O O . LYS A 1 81 ? 1.878 9.536 1.327 1.00 95.06 81 LYS A O 1
ATOM 637 N N . TRP A 1 82 ? 0.581 11.005 0.223 1.00 93.88 82 TRP A N 1
ATOM 638 C CA . TRP A 1 82 ? 0.898 10.500 -1.110 1.00 93.88 82 TRP A CA 1
ATOM 639 C C . TRP A 1 82 ? 2.393 10.633 -1.394 1.00 93.88 82 TRP A C 1
ATOM 641 O O . TRP A 1 82 ? 2.973 11.707 -1.211 1.00 93.88 82 TRP A O 1
ATOM 651 N N . ILE A 1 83 ? 3.002 9.566 -1.911 1.00 91.19 83 ILE A N 1
ATOM 652 C CA . ILE A 1 83 ? 4.431 9.556 -2.218 1.00 91.19 83 ILE A CA 1
ATOM 653 C C . ILE A 1 83 ? 4.658 10.265 -3.556 1.00 91.19 83 ILE A C 1
ATOM 655 O O . ILE A 1 83 ? 4.587 9.655 -4.626 1.00 91.19 83 ILE A O 1
ATOM 659 N N . LYS A 1 84 ? 4.954 11.567 -3.495 1.00 86.12 84 LYS A N 1
ATOM 660 C CA . LYS A 1 84 ? 5.054 12.445 -4.678 1.00 86.12 84 LYS A CA 1
ATOM 661 C C . LYS A 1 84 ? 6.366 12.342 -5.453 1.00 86.12 84 LYS A C 1
ATOM 663 O O . LYS A 1 84 ? 6.399 12.720 -6.619 1.00 86.12 84 LYS A O 1
ATOM 668 N N . ARG A 1 85 ? 7.427 11.774 -4.866 1.00 80.94 85 ARG A N 1
ATOM 669 C CA . ARG A 1 85 ? 8.720 11.552 -5.557 1.00 80.94 85 ARG A CA 1
ATOM 670 C C . ARG A 1 85 ? 8.621 10.666 -6.810 1.00 80.94 85 ARG A C 1
ATOM 672 O O . ARG A 1 85 ? 9.572 10.602 -7.573 1.00 80.94 85 ARG A O 1
ATOM 679 N N . TRP A 1 86 ? 7.485 9.999 -7.023 1.00 65.06 86 TRP A N 1
ATOM 680 C CA . TRP A 1 86 ? 7.208 9.162 -8.196 1.00 65.06 86 TRP A CA 1
ATOM 681 C C . TRP A 1 86 ? 6.173 9.767 -9.154 1.00 65.06 86 TRP A C 1
ATOM 683 O O . TRP A 1 86 ? 5.745 9.096 -10.083 1.00 65.06 86 TRP A O 1
ATOM 693 N N . VAL A 1 87 ? 5.717 10.994 -8.910 1.00 60.00 87 VAL A N 1
ATOM 694 C CA . VAL A 1 87 ? 4.633 11.625 -9.684 1.00 60.00 87 VAL A CA 1
ATOM 695 C C . VAL A 1 87 ? 5.184 12.686 -10.649 1.00 60.00 87 VAL A C 1
ATOM 697 O O . VAL A 1 87 ? 4.466 13.142 -11.530 1.00 60.00 87 VAL A O 1
ATOM 700 N N . ILE A 1 88 ? 6.464 13.064 -10.530 1.00 51.81 88 ILE A N 1
ATOM 701 C CA . ILE A 1 88 ? 7.079 14.119 -11.347 1.00 51.81 88 ILE A CA 1
ATOM 702 C C . ILE A 1 88 ? 8.457 13.669 -11.855 1.00 51.81 88 ILE A C 1
ATOM 704 O O . ILE A 1 88 ? 9.434 13.682 -11.104 1.00 51.81 88 ILE A O 1
ATOM 708 N N . GLN A 1 89 ? 8.500 13.280 -13.132 1.00 41.69 89 GLN A N 1
ATOM 709 C CA . GLN A 1 89 ? 9.607 13.473 -14.078 1.00 41.69 89 GLN A CA 1
ATOM 710 C C . GLN A 1 89 ? 8.994 13.812 -15.434 1.00 41.69 89 GLN A C 1
ATOM 712 O O . GLN A 1 89 ? 8.053 13.085 -15.831 1.00 41.69 89 GLN A O 1
#

Nearest PDB structures (foldseek):
  4s37-assembly3_G  TM=6.820E-01  e=9.677E-01  Pseudomonas aeruginosa
  2yzt-assembly1_A-2  TM=5.045E-01  e=7.451E-01  Thermus thermophilus HB8
  3aqj-assembly2_R  TM=6.302E-01  e=1.103E+00  Peduovirus P2
  7ot2-assembly1_B  TM=3.982E-01  e=8.368E+00  Homo sapiens
  7osz-assembly1_A  TM=3.592E-01  e=8.368E+00  Homo sapiens

InterPro domains:
  IPR001466 Beta-lactamase-related [PF00144] (15-56)
  IPR012338 Beta-lactamase/transpeptidase-like [G3DSA:3.40.710.10] (4-72)
  IPR012338 Beta-lactamase/transpeptidase-like [SSF56601] (11-51)

Organism: NCBI:txid408172

Sequence (89 aa):
DSPLVEASGGVFLSDSSFGHTGFTGTSLWIDPEHKIIVILLTNAVHPNRQMKSPKYFEWRQRIHSGVYEAVGILGQNPNLKWIKRWVIQ

Mean predicted aligned err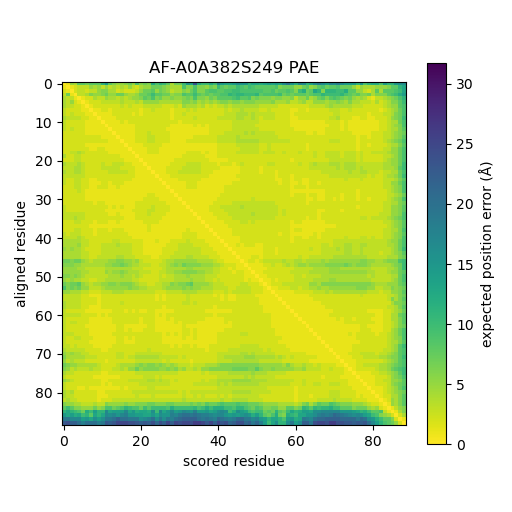or: 3.4 Å

Secondary structure (DS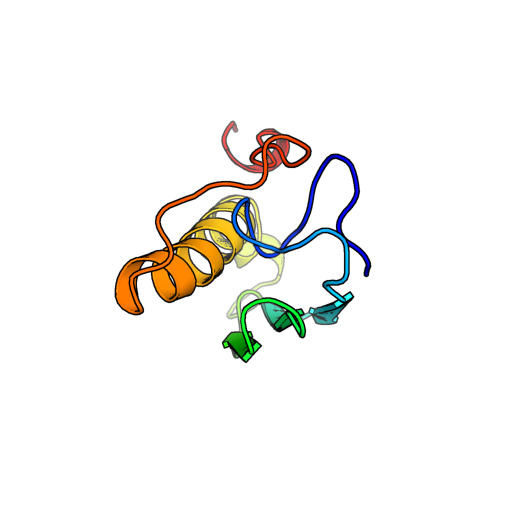SP, 8-state):
---SSB-TT-S---TT-EEEE-TTS-EEEEETTTTEEEEE---TTSS-GGGGTTHHHHHHHHHHHHHHHHTT-----TT-B--GGGT--

Foldseek 3Di:
DADAQEDLLAFLADNPKDWDADQQGWIWIQHVVLRDIDTDDHRCQPPHSCSCAQVSSQVNNVVSVVVCVVVPNPDTHPSYDDPCVRVDD

pLDDT: mean 93.17, std 9.41, range [41.69, 98.56]